Protein AF-A0A3A5B866-F1 (afdb_monomer)

Mean predicted aligned error: 9.57 Å

Solvent-accessible surface area (backbone atoms only — not comparable to full-atom values): 7716 Å² total; per-residue (Å²): 133,82,78,82,74,78,74,67,87,82,71,55,37,26,58,91,52,58,83,38,73,62,59,45,48,29,39,52,48,20,50,50,30,33,52,57,34,58,77,48,56,69,91,61,28,66,68,35,45,54,52,19,43,54,30,42,49,52,35,44,53,49,52,50,52,54,54,69,75,62,56,57,77,91,50,46,64,58,54,49,52,31,49,52,50,46,52,49,28,46,51,41,50,61,64,41,77,66,91,86,83,70,60,58,58,69,43,45,49,48,29,44,46,53,37,45,31,96,85,19,51,43,15,73,68,78,75,84,80,82,86,79,88,132

Sequence (134 aa):
MRKGEKVTEKNCIAGRLGRDPELCRFCREAIAKLDDAVDLHPQELTKEVDIAENAVVKLRDRLIDEYRLGVPVADAAEFRQFLDQVNTAISLIAGVVYPSGGIQRSIVEEARKLLKDSTGPCRETADHEGRNSL

Foldseek 3Di:
DPPPDPPPLPFFCLPVPSVDSVLSVLLVQLLVLLVVLLPDDLVVNQVSLVSSLVSLVSNLVVLVVVLVVPPPPVCNVLSVLQNVLSVQLSCLSVVQNDDDPTGDSVSSVVNSCSQQDPSHSGDGDDPPPDPDDD

Nearest PDB structures (foldseek):
  2lfd-assembly1_A  TM=7.783E-01  e=1.377E+00  Escherichia coli
  2lff-assembly1_A  TM=7.973E-01  e=2.206E+00  Escherichia coli
  6s37-assembly1_A  TM=6.111E-01  e=9.545E+00  Pseudomonas putida KT2440

pLDDT: mean 76.6, std 18.18, range [32.62, 96.25]

Secondary structure (DSSP, 8-state):
--------TT---SGGGTT-HHHHHHHHHHHHHHHHHHHS-TTTHHHHHHHHHHHHHHHHHHHHHHHHTT--HHHHHHHHHHHHHHHHHHHHHHHTSSSSS---HHHHHHHHHHHHSTTSTT------------

Structure (mmCIF, N/CA/C/O backbone):
data_AF-A0A3A5B866-F1
#
_entry.id   AF-A0A3A5B866-F1
#
loop_
_atom_site.group_PDB
_atom_site.id
_atom_site.type_symbol
_atom_site.label_atom_id
_atom_site.label_alt_id
_atom_site.label_comp_id
_atom_site.label_asym_id
_atom_site.label_entity_id
_atom_site.label_seq_id
_atom_site.pdbx_PDB_ins_code
_atom_site.Cartn_x
_atom_site.Cartn_y
_atom_site.Cartn_z
_atom_site.occupancy
_atom_site.B_iso_or_equiv
_atom_site.auth_seq_id
_atom_site.auth_comp_id
_atom_site.auth_asym_id
_atom_site.auth_atom_id
_atom_site.pdbx_PDB_model_num
ATOM 1 N N . MET A 1 1 ? -30.239 0.016 -6.184 1.00 32.62 1 MET A N 1
ATOM 2 C CA . MET A 1 1 ? -29.375 -0.110 -7.378 1.00 32.62 1 MET A CA 1
ATOM 3 C C . MET A 1 1 ? -28.314 0.981 -7.316 1.00 32.62 1 MET A C 1
ATOM 5 O O . MET A 1 1 ? -28.632 2.130 -7.593 1.00 32.62 1 MET A O 1
ATOM 9 N N . ARG A 1 2 ? -27.093 0.671 -6.859 1.00 35.50 2 ARG A N 1
ATOM 10 C CA . ARG A 1 2 ? -25.987 1.642 -6.896 1.00 35.50 2 ARG A CA 1
ATOM 11 C C . ARG A 1 2 ? -25.520 1.733 -8.346 1.00 35.50 2 ARG A C 1
ATOM 13 O O . ARG A 1 2 ? -25.147 0.717 -8.927 1.00 35.50 2 ARG A O 1
ATOM 20 N N . LYS A 1 3 ? -25.649 2.919 -8.945 1.00 36.69 3 LYS A N 1
ATOM 21 C CA . LYS A 1 3 ? -25.117 3.208 -10.278 1.00 36.69 3 LYS A CA 1
ATOM 22 C C . LYS A 1 3 ? -23.623 2.904 -10.241 1.00 36.69 3 LYS A C 1
ATOM 24 O O . LYS A 1 3 ? -22.921 3.446 -9.396 1.00 36.69 3 LYS A O 1
ATOM 29 N N . GLY A 1 4 ? -23.189 1.998 -11.116 1.00 37.94 4 GLY A N 1
ATOM 30 C CA . GLY A 1 4 ? -21.785 1.706 -11.357 1.00 37.94 4 GLY A CA 1
ATOM 31 C C . GLY A 1 4 ? -21.109 2.977 -11.838 1.00 37.94 4 GLY A C 1
ATOM 32 O O . GLY A 1 4 ? -21.226 3.356 -13.002 1.00 37.94 4 GLY A O 1
ATOM 33 N N . GLU A 1 5 ? -20.468 3.661 -10.905 1.00 37.22 5 GLU A N 1
ATOM 34 C CA . GLU A 1 5 ? -19.559 4.747 -11.193 1.00 37.22 5 GLU A CA 1
ATOM 35 C C . GLU A 1 5 ? -18.412 4.125 -11.982 1.00 37.22 5 GLU A C 1
ATOM 37 O O . GLU A 1 5 ? -17.638 3.315 -11.469 1.00 37.22 5 GLU A O 1
ATOM 42 N N . LYS A 1 6 ? -18.378 4.410 -13.287 1.00 38.44 6 LYS A N 1
ATOM 43 C CA . LYS A 1 6 ? -17.217 4.137 -14.125 1.00 38.44 6 LYS A CA 1
ATOM 44 C C . LYS A 1 6 ? -16.106 5.032 -13.595 1.00 38.44 6 LYS A C 1
ATOM 46 O O . LYS A 1 6 ? -15.917 6.132 -14.103 1.00 38.44 6 LYS A O 1
ATOM 51 N N . VAL A 1 7 ? -15.429 4.575 -12.544 1.00 43.72 7 VAL A N 1
ATOM 52 C CA . VAL A 1 7 ? -14.181 5.161 -12.070 1.00 43.72 7 VAL A CA 1
ATOM 53 C C . VAL A 1 7 ? -13.232 5.037 -13.245 1.00 43.72 7 VAL A C 1
ATOM 55 O O . VAL A 1 7 ? -12.751 3.950 -13.561 1.00 43.72 7 VAL A O 1
ATOM 58 N N . THR A 1 8 ? -13.092 6.133 -13.978 1.00 45.59 8 THR A N 1
ATOM 59 C CA . THR A 1 8 ? -12.251 6.242 -15.155 1.00 45.59 8 THR A CA 1
ATOM 60 C C . THR A 1 8 ? -10.868 5.728 -14.792 1.00 45.59 8 THR A C 1
ATOM 62 O O . THR A 1 8 ? -10.186 6.322 -13.963 1.00 45.59 8 THR A O 1
ATOM 65 N N . GLU A 1 9 ? -10.441 4.646 -15.444 1.00 48.16 9 GLU A N 1
ATOM 66 C CA . GLU A 1 9 ? -9.102 4.036 -15.358 1.00 48.16 9 GLU A CA 1
ATOM 67 C C . GLU A 1 9 ? -7.953 5.015 -15.682 1.00 48.16 9 GLU A C 1
ATOM 69 O O . GLU A 1 9 ? -6.790 4.634 -15.679 1.00 48.16 9 GLU A O 1
ATOM 74 N N . LYS A 1 10 ? -8.267 6.283 -15.969 1.00 46.44 10 LYS A N 1
ATOM 75 C CA . LYS A 1 10 ? -7.358 7.290 -16.508 1.00 46.44 10 LYS A CA 1
ATOM 76 C C . LYS A 1 10 ? -6.446 7.966 -15.481 1.00 46.44 10 LYS A C 1
ATOM 78 O O . LYS A 1 10 ? -5.417 8.474 -15.902 1.00 46.44 10 LYS A O 1
ATOM 83 N N . ASN A 1 11 ? -6.761 7.949 -14.182 1.00 48.84 11 ASN A N 1
ATOM 84 C CA . ASN A 1 11 ? -6.058 8.815 -13.214 1.00 48.84 11 ASN A CA 1
ATOM 85 C C . ASN A 1 11 ? -5.403 8.067 -12.044 1.00 48.84 11 ASN A C 1
ATOM 87 O O . ASN A 1 11 ? -5.098 8.666 -11.018 1.00 48.84 11 ASN A O 1
ATOM 91 N N . CYS A 1 12 ? -5.161 6.762 -12.167 1.00 53.25 12 CYS A N 1
ATOM 92 C CA . CYS A 1 12 ? -4.339 6.085 -11.174 1.00 53.25 12 CYS A CA 1
ATOM 93 C C . CYS A 1 12 ? -2.861 6.198 -11.565 1.00 53.25 12 CYS A C 1
ATOM 95 O O . CYS A 1 12 ? -2.380 5.501 -12.456 1.00 53.25 12 CYS A O 1
ATOM 97 N N . ILE A 1 13 ? -2.146 7.103 -10.895 1.00 56.00 13 ILE A N 1
ATOM 98 C CA . ILE A 1 13 ? -0.696 7.253 -11.035 1.00 56.00 13 ILE A CA 1
ATOM 99 C C . ILE A 1 13 ? -0.032 6.678 -9.791 1.00 56.00 13 ILE A C 1
ATOM 101 O O . ILE A 1 13 ? 0.546 7.391 -8.975 1.00 56.00 13 ILE A O 1
ATOM 105 N N . ALA A 1 14 ? -0.079 5.356 -9.680 1.00 55.00 14 ALA A N 1
ATOM 106 C CA . ALA A 1 14 ? 0.852 4.611 -8.852 1.00 55.00 14 ALA A CA 1
ATOM 107 C C . ALA A 1 14 ? 2.287 4.827 -9.388 1.00 55.00 14 ALA A C 1
ATOM 109 O O . ALA A 1 14 ? 2.807 4.000 -10.116 1.00 55.00 14 ALA A O 1
ATOM 110 N N . GLY A 1 15 ? 2.919 5.989 -9.203 1.00 54.97 15 GLY A N 1
ATOM 111 C CA . GLY A 1 15 ? 4.213 6.279 -9.851 1.00 54.97 15 GLY A CA 1
ATOM 112 C C . GLY A 1 15 ? 4.218 6.070 -11.384 1.00 54.97 15 GLY A C 1
ATOM 113 O O . GLY A 1 15 ? 3.201 6.244 -12.057 1.00 54.97 15 GLY A O 1
ATOM 114 N N . ARG A 1 16 ? 5.359 5.654 -11.959 1.00 55.06 16 ARG A N 1
ATOM 115 C CA . ARG A 1 16 ? 5.440 5.147 -13.352 1.00 55.06 16 ARG A CA 1
ATOM 116 C C . ARG A 1 16 ? 4.751 3.781 -13.564 1.00 55.06 16 ARG A C 1
ATOM 118 O O . ARG A 1 16 ? 4.736 3.293 -14.696 1.00 55.06 16 ARG A O 1
ATOM 125 N N . LEU A 1 17 ? 4.131 3.198 -12.529 1.00 58.00 17 LEU A N 1
ATOM 126 C CA . LEU A 1 17 ? 3.392 1.926 -12.576 1.00 58.00 17 LEU A CA 1
ATOM 127 C C . LEU A 1 17 ? 2.041 2.029 -13.297 1.00 58.00 17 LEU A C 1
ATOM 129 O O . LEU A 1 17 ? 1.386 1.010 -13.492 1.00 58.00 17 LEU A O 1
ATOM 133 N N . GLY A 1 18 ? 1.630 3.221 -13.746 1.00 54.66 18 GLY A N 1
ATOM 134 C CA . GLY A 1 18 ? 0.379 3.461 -14.486 1.00 54.66 18 GLY A CA 1
ATOM 135 C C . GLY A 1 18 ? 0.222 2.703 -15.818 1.00 54.66 18 GLY A C 1
ATOM 136 O O . GLY A 1 18 ? -0.692 3.000 -16.581 1.00 54.66 18 GLY A O 1
ATOM 137 N N . ARG A 1 19 ? 1.106 1.744 -16.126 1.00 65.00 19 ARG A N 1
ATOM 138 C CA . ARG A 1 19 ? 0.951 0.788 -17.233 1.00 65.00 19 ARG A CA 1
ATOM 139 C C . ARG A 1 19 ? 0.210 -0.487 -16.828 1.00 65.00 19 ARG A C 1
ATOM 141 O O . ARG A 1 19 ? -0.251 -1.189 -17.722 1.00 65.00 19 ARG A O 1
ATOM 148 N N . ASP A 1 20 ? 0.082 -0.774 -15.530 1.00 77.06 20 ASP A N 1
ATOM 149 C CA . ASP A 1 20 ? -0.639 -1.948 -15.041 1.00 77.06 20 ASP A CA 1
ATOM 150 C C . ASP A 1 20 ? -1.981 -1.560 -14.380 1.00 77.06 20 ASP A C 1
ATOM 152 O O . ASP A 1 20 ? -2.005 -1.039 -13.256 1.00 77.06 20 ASP A O 1
ATOM 156 N N . PRO A 1 21 ? -3.123 -1.820 -15.045 1.00 78.44 21 PRO A N 1
ATOM 157 C CA . PRO A 1 21 ? -4.438 -1.513 -14.490 1.00 78.44 21 PRO A CA 1
ATOM 158 C C . PRO A 1 21 ? -4.746 -2.316 -13.217 1.00 78.44 21 PRO A C 1
ATOM 160 O O . PRO A 1 21 ? -5.527 -1.852 -12.378 1.00 78.44 21 PRO A O 1
ATOM 163 N N . GLU A 1 22 ? -4.127 -3.487 -13.028 1.00 84.56 22 GLU A N 1
ATOM 164 C CA . GLU A 1 22 ? -4.340 -4.305 -11.835 1.00 84.56 22 GLU A CA 1
ATOM 165 C C . GLU A 1 22 ? -3.639 -3.733 -10.607 1.00 84.56 22 GLU A C 1
ATOM 167 O O . GLU A 1 22 ? -4.285 -3.617 -9.565 1.00 84.56 22 GLU A O 1
ATOM 172 N N . LEU A 1 23 ? -2.381 -3.288 -10.721 1.00 84.88 23 LEU A N 1
ATOM 173 C CA . LEU A 1 23 ? -1.700 -2.542 -9.652 1.00 84.88 23 LEU A CA 1
ATOM 174 C C . LEU A 1 23 ? -2.540 -1.360 -9.179 1.00 84.88 23 LEU A C 1
ATOM 176 O O . LEU A 1 23 ? -2.743 -1.157 -7.983 1.00 84.88 23 LEU A O 1
ATOM 180 N N . CYS A 1 24 ? -3.113 -0.627 -10.124 1.00 83.00 24 CYS A N 1
ATOM 181 C CA . CYS A 1 24 ? -3.974 0.503 -9.833 1.00 83.00 24 CYS A CA 1
ATOM 182 C C . CYS A 1 24 ? -5.297 0.136 -9.158 1.00 83.00 24 CYS A C 1
ATOM 184 O O . CYS A 1 24 ? -5.845 0.908 -8.363 1.00 83.00 24 CYS A O 1
ATOM 186 N N . ARG A 1 25 ? -5.841 -1.040 -9.465 1.00 87.44 25 ARG A N 1
ATOM 187 C CA . ARG A 1 25 ? -6.994 -1.586 -8.751 1.00 87.44 25 ARG A CA 1
ATOM 188 C C . ARG A 1 25 ? -6.606 -1.983 -7.325 1.00 87.44 25 ARG A C 1
ATOM 190 O O . ARG A 1 25 ? -7.320 -1.606 -6.402 1.00 87.44 25 ARG A O 1
ATOM 197 N N . PHE A 1 26 ? -5.482 -2.676 -7.143 1.00 91.50 26 PHE A N 1
ATOM 198 C CA . PHE A 1 26 ? -5.007 -3.108 -5.828 1.00 91.50 26 PHE A CA 1
ATOM 199 C C . PHE A 1 26 ? -4.610 -1.940 -4.927 1.00 91.50 26 PHE A C 1
ATOM 201 O O . PHE A 1 26 ? -4.944 -1.965 -3.749 1.00 91.50 26 PHE A O 1
ATOM 208 N N . CYS A 1 27 ? -3.995 -0.885 -5.466 1.00 90.31 27 CYS A N 1
ATOM 209 C CA . CYS A 1 27 ? -3.727 0.340 -4.714 1.00 90.31 27 CYS A CA 1
ATOM 210 C C . CYS A 1 27 ? -5.021 0.956 -4.175 1.00 90.31 27 CYS A C 1
ATOM 212 O O . CYS A 1 27 ? -5.133 1.217 -2.982 1.00 90.31 27 CYS A O 1
ATOM 214 N N . ARG A 1 28 ? -6.033 1.137 -5.033 1.00 87.44 28 ARG A N 1
ATOM 215 C CA . ARG A 1 28 ? -7.335 1.675 -4.609 1.00 87.44 28 ARG A CA 1
ATOM 216 C C . ARG A 1 28 ? -8.030 0.775 -3.593 1.00 87.44 28 ARG A C 1
ATOM 218 O O . ARG A 1 28 ? -8.592 1.288 -2.635 1.00 87.44 28 ARG A O 1
ATOM 225 N N . GLU A 1 29 ? -7.985 -0.541 -3.790 1.00 92.50 29 GLU A N 1
ATOM 226 C CA . GLU A 1 29 ? -8.541 -1.518 -2.847 1.00 92.50 29 GLU A CA 1
ATOM 227 C C . GLU A 1 29 ? -7.843 -1.418 -1.483 1.00 92.50 29 GLU A C 1
ATOM 229 O O . GLU A 1 29 ? -8.519 -1.260 -0.472 1.00 92.50 29 GLU A O 1
ATOM 234 N N . ALA A 1 30 ? -6.508 -1.425 -1.451 1.00 93.06 30 ALA A N 1
ATOM 235 C CA . ALA A 1 30 ? -5.718 -1.311 -0.227 1.00 93.06 30 ALA A CA 1
ATOM 236 C C . ALA A 1 30 ? -5.996 -0.002 0.520 1.00 93.06 30 ALA A C 1
ATOM 238 O O . ALA A 1 30 ? -6.264 -0.017 1.719 1.00 93.06 30 ALA A O 1
ATOM 239 N N . ILE A 1 31 ? -6.001 1.124 -0.195 1.00 92.38 31 ILE A N 1
ATOM 240 C CA . ILE A 1 31 ? -6.320 2.431 0.380 1.00 92.38 31 ILE A CA 1
ATOM 241 C C . ILE A 1 31 ? -7.747 2.469 0.920 1.00 92.38 31 ILE A C 1
ATOM 243 O O . ILE A 1 31 ? -7.931 2.883 2.058 1.00 92.38 31 ILE A O 1
ATOM 247 N N . ALA A 1 32 ? -8.735 2.003 0.153 1.00 91.75 32 ALA A N 1
ATOM 248 C CA . ALA A 1 32 ? -10.125 1.987 0.596 1.00 91.75 32 ALA A CA 1
ATOM 249 C C . ALA A 1 32 ? -10.305 1.140 1.862 1.00 91.75 32 ALA A C 1
ATOM 251 O O . ALA A 1 32 ? -11.038 1.538 2.755 1.00 91.75 32 ALA A O 1
ATOM 252 N N . LYS A 1 33 ? -9.601 0.007 1.980 1.00 93.56 33 LYS A N 1
ATOM 253 C CA . LYS A 1 33 ? -9.661 -0.835 3.183 1.00 93.56 33 LYS A CA 1
ATOM 254 C C . LYS A 1 33 ? -8.966 -0.235 4.392 1.00 93.56 33 LYS A C 1
ATOM 256 O O . LYS A 1 33 ? -9.452 -0.399 5.505 1.00 93.56 33 LYS A O 1
ATOM 261 N N . LEU A 1 34 ? -7.884 0.504 4.181 1.00 90.88 34 LEU A N 1
ATOM 262 C CA . LEU A 1 34 ? -7.258 1.275 5.249 1.00 90.88 34 LEU A CA 1
ATOM 263 C C . LEU A 1 34 ? -8.122 2.471 5.672 1.00 90.88 34 LEU A C 1
ATOM 265 O O . LEU A 1 34 ? -8.209 2.745 6.862 1.00 90.88 34 LEU A O 1
ATOM 269 N N . ASP A 1 35 ? -8.774 3.155 4.728 1.00 91.12 35 ASP A N 1
ATOM 270 C CA . ASP A 1 35 ? -9.752 4.216 5.003 1.00 91.12 35 ASP A CA 1
ATOM 271 C C . ASP A 1 35 ? -10.943 3.663 5.818 1.00 91.12 35 ASP A C 1
ATOM 273 O O . ASP A 1 35 ? -11.213 4.166 6.908 1.00 91.12 35 ASP A O 1
ATOM 277 N N . ASP A 1 36 ? -11.564 2.564 5.362 1.00 90.44 36 ASP A N 1
ATOM 278 C CA . ASP A 1 36 ? -12.653 1.868 6.071 1.00 90.44 36 ASP A CA 1
ATOM 279 C C . ASP A 1 36 ? -12.235 1.506 7.513 1.00 90.44 36 ASP A C 1
ATOM 281 O O . ASP A 1 36 ? -12.989 1.717 8.463 1.00 90.44 36 ASP A O 1
ATOM 285 N N . ALA A 1 37 ? -11.017 0.984 7.696 1.00 88.12 37 ALA A N 1
ATOM 286 C CA . ALA A 1 37 ? -10.511 0.587 9.006 1.00 88.12 37 ALA A CA 1
ATOM 287 C C . ALA A 1 37 ? -10.243 1.784 9.935 1.00 88.12 37 ALA A C 1
ATOM 289 O O . ALA A 1 37 ? -10.455 1.667 11.137 1.00 88.12 37 ALA A O 1
ATOM 290 N N . VAL A 1 38 ? -9.801 2.941 9.431 1.00 86.19 38 VAL A N 1
ATOM 291 C CA . VAL A 1 38 ? -9.547 4.127 10.276 1.00 86.19 38 VAL A CA 1
ATOM 292 C C . VAL A 1 38 ? -10.843 4.693 10.867 1.00 86.19 38 VAL A C 1
ATOM 294 O O . VAL A 1 38 ? -10.846 5.132 12.021 1.00 86.19 38 VAL A O 1
ATOM 297 N N . ASP A 1 39 ? -11.948 4.636 10.125 1.00 84.62 39 ASP A N 1
ATOM 298 C CA . ASP A 1 39 ? -13.222 5.241 10.532 1.00 84.62 39 ASP A CA 1
ATOM 299 C C . ASP A 1 39 ? -13.995 4.424 11.584 1.00 84.62 39 ASP A C 1
ATOM 301 O O . ASP A 1 39 ? -14.912 4.937 12.233 1.00 84.62 39 ASP A O 1
ATOM 305 N N . LEU A 1 40 ? -13.610 3.167 11.816 1.00 82.25 40 LEU A N 1
ATOM 306 C CA . LEU A 1 40 ? -14.339 2.257 12.697 1.00 82.25 40 LEU A CA 1
ATOM 307 C C . LEU A 1 40 ? -13.970 2.376 14.176 1.00 82.25 40 LEU A C 1
ATOM 309 O O . LEU A 1 40 ? -12.887 2.832 14.568 1.00 82.25 40 LEU A O 1
ATOM 313 N N . HIS A 1 41 ? -14.900 1.943 15.030 1.00 73.50 41 HIS A N 1
ATOM 314 C CA . HIS A 1 41 ? -14.663 1.854 16.465 1.00 73.50 41 HIS A CA 1
ATOM 315 C C . HIS A 1 41 ? -13.658 0.732 16.791 1.00 73.50 41 HIS A C 1
ATOM 317 O O . HIS A 1 41 ? -13.654 -0.305 16.127 1.00 73.50 41 HIS A O 1
ATOM 323 N N . PRO A 1 42 ? -12.851 0.865 17.866 1.00 68.75 42 PRO A N 1
ATOM 324 C CA . PRO A 1 42 ? -11.823 -0.122 18.228 1.00 68.75 42 PRO A CA 1
ATOM 325 C C . PRO A 1 42 ? -12.322 -1.569 18.382 1.00 68.75 42 PRO A C 1
ATOM 327 O O . PRO A 1 42 ? -11.552 -2.507 18.209 1.00 68.75 42 PRO A O 1
ATOM 330 N N . GLN A 1 43 ? -13.605 -1.757 18.705 1.00 71.69 43 GLN A N 1
ATOM 331 C CA . GLN A 1 43 ? -14.240 -3.069 18.886 1.00 71.69 43 GLN A CA 1
ATOM 332 C C . GLN A 1 43 ? -14.554 -3.779 17.556 1.00 71.69 43 GLN A C 1
ATOM 334 O O . GLN A 1 43 ? -14.703 -4.996 17.536 1.00 71.69 43 GLN A O 1
ATOM 339 N N . GLU A 1 44 ? -14.629 -3.033 16.453 1.00 74.06 44 GLU A N 1
ATOM 340 C CA . GLU A 1 44 ? -14.899 -3.538 15.097 1.00 74.06 44 GLU A CA 1
ATOM 341 C C . GLU A 1 44 ? -13.612 -3.620 14.255 1.00 74.06 44 GLU A C 1
ATOM 343 O O . GLU A 1 44 ? -13.606 -4.172 13.155 1.00 74.06 44 GLU A O 1
ATOM 348 N N . LEU A 1 45 ? -12.504 -3.112 14.804 1.00 78.44 45 LEU A N 1
ATOM 349 C CA . LEU A 1 45 ? -11.250 -2.875 14.097 1.00 78.44 45 LEU A CA 1
ATOM 350 C C . LEU A 1 45 ? -10.535 -4.167 13.691 1.00 78.44 45 LEU A C 1
ATOM 352 O O . LEU A 1 45 ? -9.903 -4.192 12.647 1.00 78.44 45 LEU A O 1
ATOM 356 N N . THR A 1 46 ? -10.643 -5.249 14.469 1.00 80.44 46 THR A N 1
ATOM 357 C CA . THR A 1 46 ? -9.865 -6.480 14.227 1.00 80.44 46 THR A CA 1
ATOM 358 C C . THR A 1 46 ? -10.133 -7.087 12.858 1.00 80.44 46 THR A C 1
ATOM 360 O O . THR A 1 46 ? -9.204 -7.313 12.093 1.00 80.44 46 THR A O 1
ATOM 363 N N . LYS A 1 47 ? -11.406 -7.285 12.510 1.00 84.19 47 LYS A N 1
ATOM 364 C CA . LYS A 1 47 ? -11.764 -7.895 11.227 1.00 84.19 47 LYS A CA 1
ATOM 365 C C . LYS A 1 47 ? -11.390 -7.001 10.042 1.00 84.19 47 LYS A C 1
ATOM 367 O O . LYS A 1 47 ? -10.997 -7.499 8.993 1.00 84.19 47 LYS A O 1
ATOM 372 N N . GLU A 1 48 ? -11.535 -5.692 10.195 1.00 87.31 48 GLU A N 1
ATOM 373 C CA . GLU A 1 48 ? -11.273 -4.744 9.109 1.00 87.31 48 GLU A CA 1
ATOM 374 C C . GLU A 1 48 ? -9.775 -4.483 8.932 1.00 87.31 48 GLU A C 1
ATOM 376 O O . GLU A 1 48 ? -9.319 -4.306 7.807 1.00 87.31 48 GLU A O 1
ATOM 381 N N . VAL A 1 49 ? -8.990 -4.594 10.006 1.00 86.94 49 VAL A N 1
ATOM 382 C CA . VAL A 1 49 ? -7.525 -4.647 9.954 1.00 86.94 49 VAL A CA 1
ATOM 383 C C . VAL A 1 49 ? -7.047 -5.881 9.193 1.00 86.94 49 VAL A C 1
ATOM 385 O O . VAL A 1 49 ? -6.221 -5.727 8.299 1.00 86.94 49 VAL A O 1
ATOM 388 N N . ASP A 1 50 ? -7.623 -7.063 9.436 1.00 88.75 50 ASP A N 1
ATOM 389 C CA . ASP A 1 50 ? -7.292 -8.268 8.658 1.00 88.75 50 ASP A CA 1
ATOM 390 C C . ASP A 1 50 ? -7.653 -8.096 7.168 1.00 88.75 50 ASP A C 1
ATOM 392 O O . ASP A 1 50 ? -6.926 -8.528 6.267 1.00 88.75 50 ASP A O 1
ATOM 396 N N . ILE A 1 51 ? -8.792 -7.461 6.868 1.00 91.81 51 ILE A N 1
ATOM 397 C CA . ILE A 1 51 ? -9.215 -7.171 5.489 1.00 91.81 51 ILE A CA 1
ATOM 398 C C . ILE A 1 51 ? -8.253 -6.179 4.823 1.00 91.81 51 ILE A C 1
ATOM 400 O O . ILE A 1 51 ? -7.873 -6.381 3.664 1.00 91.81 51 ILE A O 1
ATOM 404 N N . ALA A 1 52 ? -7.843 -5.133 5.540 1.00 92.31 52 ALA A N 1
ATOM 405 C CA . ALA A 1 52 ? -6.882 -4.150 5.062 1.00 92.31 52 ALA A CA 1
ATOM 406 C C . ALA A 1 52 ? -5.502 -4.775 4.833 1.00 92.31 52 ALA A C 1
ATOM 408 O O . ALA A 1 52 ? -4.926 -4.580 3.764 1.00 92.31 52 ALA A O 1
ATOM 409 N N . GLU A 1 53 ? -5.011 -5.593 5.765 1.00 93.38 53 GLU A N 1
ATOM 410 C CA . GLU A 1 53 ? -3.758 -6.336 5.618 1.00 93.38 53 GLU A CA 1
ATOM 411 C C . GLU A 1 53 ? -3.774 -7.181 4.342 1.00 93.38 53 GLU A C 1
ATOM 413 O O . GLU A 1 53 ? -2.882 -7.062 3.502 1.00 93.38 53 GLU A O 1
ATOM 418 N N . ASN A 1 54 ? -4.833 -7.970 4.138 1.00 95.06 54 ASN A N 1
ATOM 419 C CA . ASN A 1 54 ? -4.983 -8.803 2.947 1.00 95.06 54 ASN A CA 1
ATOM 420 C C . ASN A 1 54 ? -4.992 -7.981 1.649 1.00 95.06 54 ASN A C 1
ATOM 422 O O . ASN A 1 54 ? -4.434 -8.412 0.638 1.00 95.06 54 ASN A O 1
ATOM 426 N N . ALA A 1 55 ? -5.613 -6.799 1.645 1.00 95.19 55 ALA A N 1
ATOM 427 C CA . ALA A 1 55 ? -5.604 -5.916 0.482 1.00 95.19 55 ALA A CA 1
ATOM 428 C C . ALA A 1 55 ? -4.192 -5.373 0.181 1.00 95.19 55 ALA A C 1
ATOM 430 O O . ALA A 1 55 ? -3.777 -5.350 -0.980 1.00 95.19 55 ALA A O 1
ATOM 431 N N . VAL A 1 56 ? -3.423 -5.008 1.212 1.00 94.69 56 VAL A N 1
ATOM 432 C CA . VAL A 1 56 ? -2.027 -4.557 1.073 1.00 94.69 56 VAL A CA 1
ATOM 433 C C . VAL A 1 56 ? -1.105 -5.710 0.644 1.00 94.69 56 VAL A C 1
ATOM 435 O O . VAL A 1 56 ? -0.225 -5.519 -0.197 1.00 94.69 56 VAL A O 1
ATOM 438 N N . VAL A 1 57 ? -1.334 -6.931 1.135 1.00 96.25 57 VAL A N 1
ATOM 439 C CA . VAL A 1 57 ? -0.618 -8.142 0.697 1.00 96.25 57 VAL A CA 1
ATOM 440 C C . VAL A 1 57 ? -0.828 -8.400 -0.796 1.00 96.25 57 VAL A C 1
ATOM 442 O O . VAL A 1 57 ? 0.144 -8.617 -1.514 1.00 96.25 57 VAL A O 1
ATOM 445 N N . LYS A 1 58 ? -2.063 -8.291 -1.302 1.00 95.50 58 LYS A N 1
ATOM 446 C CA . LYS A 1 58 ? -2.332 -8.429 -2.745 1.00 95.50 58 LYS A CA 1
ATOM 447 C C . LYS A 1 58 ? -1.599 -7.376 -3.580 1.00 95.50 58 LYS A C 1
ATOM 449 O O . LYS A 1 58 ? -1.096 -7.694 -4.656 1.00 95.50 58 LYS A O 1
ATOM 454 N N . LEU A 1 59 ? -1.515 -6.136 -3.089 1.00 93.94 59 LEU A N 1
ATOM 455 C CA . LEU A 1 59 ? -0.730 -5.081 -3.735 1.00 93.94 59 LEU A CA 1
ATOM 456 C C . LEU A 1 59 ? 0.758 -5.461 -3.810 1.00 93.94 59 LEU A C 1
ATOM 458 O O . LEU A 1 59 ? 1.365 -5.331 -4.873 1.00 93.94 59 LEU A O 1
ATOM 462 N N . ARG A 1 60 ? 1.336 -5.969 -2.713 1.00 94.94 60 ARG A N 1
ATOM 463 C CA . ARG A 1 60 ? 2.724 -6.460 -2.687 1.00 94.94 60 ARG A CA 1
ATOM 464 C C . ARG A 1 60 ? 2.940 -7.567 -3.708 1.00 94.94 60 ARG A C 1
ATOM 466 O O . ARG A 1 60 ? 3.905 -7.518 -4.464 1.00 94.94 60 ARG A O 1
ATOM 473 N N . ASP A 1 61 ? 2.065 -8.565 -3.708 1.00 95.38 61 ASP A N 1
ATOM 474 C CA . ASP A 1 61 ? 2.216 -9.740 -4.558 1.00 95.38 61 ASP A CA 1
ATOM 475 C C . ASP A 1 61 ? 2.185 -9.330 -6.038 1.00 95.38 61 ASP A C 1
ATOM 477 O O . ASP A 1 61 ? 3.062 -9.728 -6.804 1.00 95.38 61 ASP A O 1
ATOM 481 N N . ARG A 1 62 ? 1.293 -8.402 -6.412 1.00 91.75 62 ARG A N 1
ATOM 482 C CA . ARG A 1 62 ? 1.279 -7.838 -7.766 1.00 91.75 62 ARG A CA 1
ATOM 483 C C . ARG A 1 62 ? 2.552 -7.050 -8.100 1.00 91.75 62 ARG A C 1
ATOM 485 O O . ARG A 1 62 ? 3.078 -7.205 -9.199 1.00 91.75 62 ARG A O 1
ATOM 492 N N . LEU A 1 63 ? 3.073 -6.235 -7.175 1.00 89.81 63 LEU A N 1
ATOM 493 C CA . LEU A 1 63 ? 4.349 -5.526 -7.368 1.00 89.81 63 LEU A CA 1
ATOM 494 C C . LEU A 1 63 ? 5.521 -6.497 -7.568 1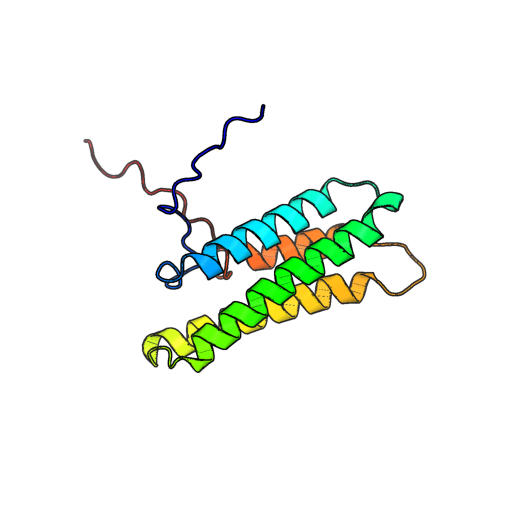.00 89.81 63 LEU A C 1
ATOM 496 O O . LEU A 1 63 ? 6.413 -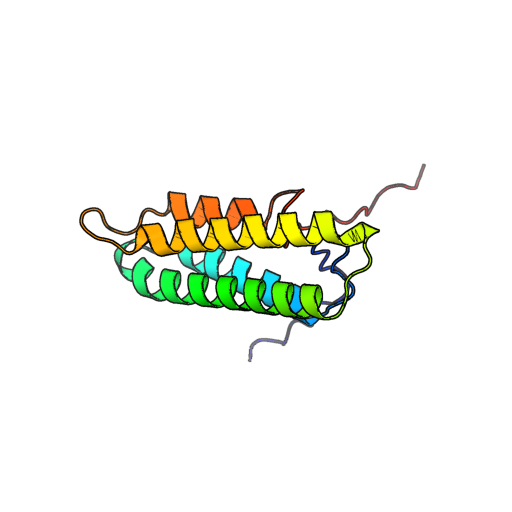6.218 -8.366 1.00 89.81 63 LEU A O 1
ATOM 500 N N . ILE A 1 64 ? 5.528 -7.633 -6.863 1.00 91.62 64 ILE A N 1
ATOM 501 C CA . ILE A 1 64 ? 6.540 -8.685 -7.024 1.00 91.62 64 ILE A CA 1
ATOM 502 C C . ILE A 1 64 ? 6.428 -9.332 -8.402 1.00 91.62 64 ILE A C 1
ATOM 504 O O . ILE A 1 64 ? 7.454 -9.556 -9.047 1.00 91.62 64 ILE A O 1
ATOM 508 N N . ASP A 1 65 ? 5.213 -9.636 -8.852 1.00 90.75 65 ASP A N 1
ATOM 509 C CA . ASP A 1 65 ? 4.992 -10.233 -10.168 1.00 90.75 65 ASP A CA 1
ATOM 510 C C . ASP A 1 65 ? 5.474 -9.299 -11.278 1.00 90.75 65 ASP A C 1
ATOM 512 O O . ASP A 1 65 ? 6.272 -9.709 -12.120 1.00 90.75 65 ASP A O 1
ATOM 516 N N . GLU A 1 66 ? 5.108 -8.019 -11.216 1.00 85.75 66 GLU A N 1
ATOM 517 C CA . GLU A 1 66 ? 5.620 -7.002 -12.138 1.00 85.75 66 GLU A CA 1
ATOM 518 C C . GLU A 1 66 ? 7.146 -6.864 -12.050 1.00 85.75 66 GLU A C 1
ATOM 520 O O . GLU A 1 66 ? 7.823 -6.807 -13.079 1.00 85.75 66 GLU A O 1
ATOM 525 N N . TYR A 1 67 ? 7.722 -6.916 -10.842 1.00 85.88 67 TYR A N 1
ATOM 526 C CA . TYR A 1 67 ? 9.174 -6.888 -10.667 1.00 85.88 67 TYR A CA 1
ATOM 527 C C . TYR A 1 67 ? 9.875 -8.061 -11.371 1.00 85.88 67 TYR A C 1
ATOM 529 O O . TYR A 1 67 ? 10.918 -7.898 -12.012 1.00 85.88 67 TYR A O 1
ATOM 537 N N . ARG A 1 68 ? 9.286 -9.257 -11.279 1.00 87.62 68 ARG A N 1
ATOM 538 C CA . ARG A 1 68 ? 9.811 -10.501 -11.859 1.00 87.62 68 ARG A CA 1
ATOM 539 C C . ARG A 1 68 ? 9.657 -10.580 -13.374 1.00 87.62 68 ARG A C 1
ATOM 541 O O . ARG A 1 68 ? 10.470 -11.250 -14.006 1.00 87.62 68 ARG A O 1
ATOM 548 N N . LEU A 1 69 ? 8.674 -9.893 -13.956 1.00 85.62 69 LEU A N 1
ATOM 549 C CA . LEU A 1 69 ? 8.468 -9.833 -15.410 1.00 85.62 69 LEU A CA 1
ATOM 550 C C . LEU A 1 69 ? 9.565 -9.052 -16.157 1.00 85.62 69 LEU A C 1
ATOM 552 O O . LEU A 1 69 ? 9.569 -9.027 -17.386 1.00 85.62 69 LEU A O 1
ATOM 556 N N . GLY A 1 70 ? 10.535 -8.483 -15.436 1.00 77.75 70 GLY A N 1
ATOM 557 C CA . GLY A 1 70 ? 11.727 -7.880 -16.026 1.00 77.75 70 GLY A CA 1
ATOM 558 C C . GLY A 1 70 ? 11.570 -6.382 -16.235 1.00 77.75 70 GLY A C 1
ATOM 559 O O . GLY A 1 70 ? 11.727 -5.884 -17.351 1.00 77.75 70 GLY A O 1
ATOM 560 N N . VAL A 1 71 ? 11.280 -5.661 -15.150 1.00 79.62 71 VAL A N 1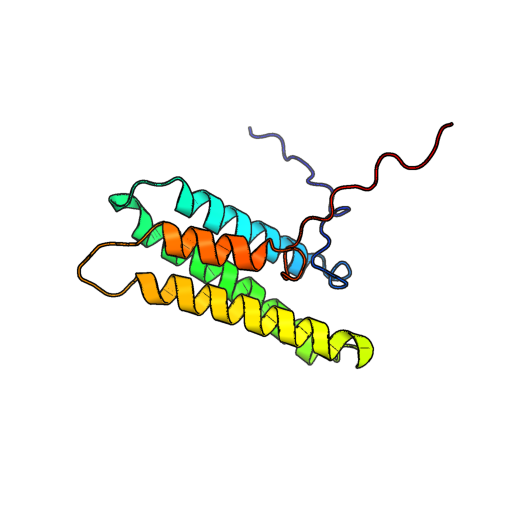
ATOM 561 C CA . VAL A 1 71 ? 11.220 -4.194 -15.157 1.00 79.62 71 VAL A CA 1
ATOM 562 C C . VAL A 1 71 ? 12.502 -3.612 -15.760 1.00 79.62 71 VAL A C 1
ATOM 564 O O . VAL A 1 71 ? 13.599 -4.083 -15.430 1.00 79.62 71 VAL A O 1
ATOM 567 N N . PRO A 1 72 ? 12.411 -2.562 -16.596 1.00 81.50 72 PRO A N 1
ATOM 568 C CA . PRO A 1 72 ? 13.588 -1.826 -17.030 1.00 81.50 72 PRO A CA 1
ATOM 569 C C . PRO A 1 72 ? 14.478 -1.426 -15.846 1.00 81.50 72 PRO A C 1
ATOM 571 O O . PRO A 1 72 ? 13.991 -0.978 -14.809 1.00 81.50 72 PRO A O 1
ATOM 574 N N . VAL A 1 73 ? 15.802 -1.523 -16.013 1.00 79.75 73 VAL A N 1
ATOM 575 C CA . VAL A 1 73 ? 16.786 -1.172 -14.966 1.00 79.75 73 VAL A CA 1
ATOM 576 C C . VAL A 1 73 ? 16.564 0.245 -14.424 1.00 79.75 73 VAL A C 1
ATOM 578 O O . VAL A 1 73 ? 16.741 0.483 -13.232 1.00 79.75 73 VAL A O 1
ATOM 581 N N . ALA A 1 74 ? 16.128 1.166 -15.288 1.00 79.44 74 ALA A N 1
ATOM 582 C CA . ALA A 1 74 ? 15.812 2.547 -14.930 1.00 79.44 74 ALA A CA 1
ATOM 583 C C . ALA A 1 74 ? 14.678 2.677 -13.893 1.00 79.44 74 ALA A C 1
ATOM 585 O O . ALA A 1 74 ? 14.665 3.649 -13.145 1.00 79.44 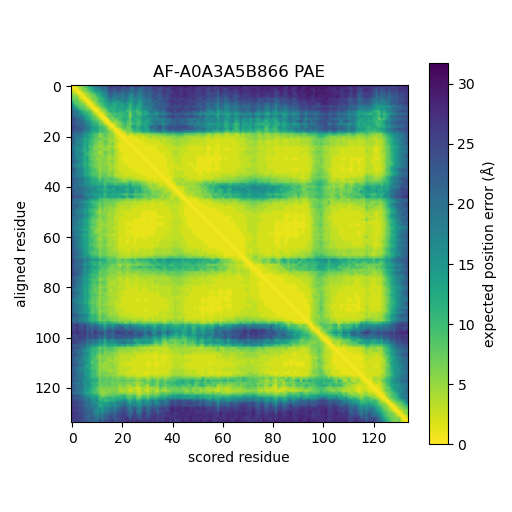74 ALA A O 1
ATOM 586 N N . ASP A 1 75 ? 13.772 1.700 -13.829 1.00 82.00 75 ASP A N 1
ATOM 587 C CA . ASP A 1 75 ? 12.601 1.705 -12.946 1.00 82.00 75 ASP A CA 1
ATOM 588 C C . ASP A 1 75 ? 12.777 0.724 -11.758 1.00 82.00 75 ASP A C 1
ATOM 590 O O . ASP A 1 75 ? 12.013 0.747 -10.795 1.00 82.00 75 ASP A O 1
ATOM 594 N N . ALA A 1 76 ? 13.821 -0.117 -11.765 1.00 84.75 76 ALA A N 1
ATOM 595 C CA . ALA A 1 76 ? 14.052 -1.138 -10.738 1.00 84.75 76 ALA A CA 1
ATOM 596 C C . ALA A 1 76 ? 14.276 -0.562 -9.327 1.00 84.75 76 ALA A C 1
ATOM 598 O O . ALA A 1 76 ? 13.899 -1.195 -8.340 1.00 84.75 76 ALA A O 1
ATOM 599 N N . ALA A 1 77 ? 14.896 0.617 -9.219 1.00 86.81 77 ALA A N 1
ATOM 600 C CA . ALA A 1 77 ? 15.083 1.299 -7.937 1.00 86.81 77 ALA A CA 1
ATOM 601 C C . ALA A 1 77 ? 13.748 1.799 -7.358 1.00 86.81 77 ALA A C 1
ATOM 603 O O . ALA A 1 77 ? 13.503 1.640 -6.165 1.00 86.81 77 ALA A O 1
ATOM 604 N N . GLU A 1 78 ? 12.870 2.331 -8.212 1.00 84.88 78 GLU A N 1
ATOM 605 C CA . GLU A 1 78 ? 11.535 2.806 -7.834 1.00 84.88 78 GLU A CA 1
ATOM 606 C C . GLU A 1 78 ? 10.648 1.633 -7.379 1.00 84.88 78 GLU A C 1
ATOM 608 O O . GLU A 1 78 ? 10.042 1.688 -6.313 1.00 84.88 78 GLU A O 1
ATOM 613 N N . PHE A 1 79 ? 10.660 0.510 -8.107 1.00 86.44 79 PHE A N 1
ATOM 614 C CA . PHE A 1 79 ? 9.936 -0.702 -7.698 1.00 86.44 79 PHE A CA 1
ATOM 615 C C . PHE A 1 79 ? 10.391 -1.256 -6.346 1.00 86.44 79 PHE A C 1
ATOM 617 O O . PHE A 1 79 ? 9.562 -1.705 -5.556 1.00 86.44 79 PHE A O 1
ATOM 624 N N . ARG A 1 80 ? 11.699 -1.232 -6.062 1.00 89.06 80 ARG A N 1
ATOM 625 C CA . ARG A 1 80 ? 12.221 -1.650 -4.752 1.00 89.06 80 ARG A CA 1
ATOM 626 C C . ARG A 1 80 ? 11.713 -0.743 -3.644 1.00 89.06 80 ARG A C 1
ATOM 628 O O . ARG A 1 80 ? 11.212 -1.249 -2.650 1.00 89.06 80 ARG A O 1
ATOM 635 N N . GLN A 1 81 ? 11.761 0.570 -3.856 1.00 89.44 81 GLN A N 1
ATOM 636 C CA . GLN A 1 81 ? 11.222 1.534 -2.903 1.00 89.44 81 GLN A CA 1
ATOM 637 C C . GLN A 1 81 ? 9.731 1.287 -2.622 1.00 89.44 81 GLN A C 1
ATOM 639 O O . GLN A 1 81 ? 9.319 1.283 -1.463 1.00 89.44 81 GLN A O 1
ATOM 644 N N . PHE A 1 82 ? 8.932 1.020 -3.657 1.00 90.44 82 PHE A N 1
ATOM 645 C CA . PHE A 1 82 ? 7.520 0.677 -3.488 1.00 90.44 82 PHE A CA 1
ATOM 646 C C . PHE A 1 82 ? 7.320 -0.620 -2.705 1.00 90.44 82 PHE A C 1
ATOM 648 O O . PHE A 1 82 ? 6.494 -0.661 -1.796 1.00 90.44 82 PHE A O 1
ATOM 655 N N . LEU A 1 83 ? 8.089 -1.669 -3.005 1.00 92.00 83 LEU A N 1
ATOM 656 C CA . LEU A 1 83 ? 8.041 -2.922 -2.250 1.00 92.00 83 LEU A CA 1
ATOM 657 C C . LEU A 1 83 ? 8.420 -2.718 -0.778 1.00 92.00 83 LEU A C 1
ATOM 659 O O . LEU A 1 83 ? 7.749 -3.264 0.097 1.00 92.00 83 LEU A O 1
ATOM 663 N N . ASP A 1 84 ? 9.436 -1.905 -0.490 1.00 93.94 84 ASP A N 1
ATOM 664 C CA . ASP A 1 84 ? 9.861 -1.590 0.878 1.00 93.94 84 ASP A CA 1
ATOM 665 C C . ASP A 1 84 ? 8.762 -0.847 1.652 1.00 93.94 84 ASP A C 1
ATOM 667 O O . ASP A 1 84 ? 8.458 -1.191 2.799 1.00 93.94 84 ASP A O 1
ATOM 671 N N . GLN A 1 85 ? 8.101 0.124 1.017 1.00 93.38 85 GLN A N 1
ATOM 672 C CA . GLN A 1 85 ? 6.974 0.851 1.607 1.00 93.38 85 GLN A CA 1
ATOM 673 C C . GLN A 1 85 ? 5.772 -0.066 1.864 1.00 93.38 85 GLN A C 1
ATOM 675 O O . GLN A 1 85 ? 5.201 -0.031 2.953 1.00 93.38 85 GLN A O 1
ATOM 680 N N . VAL A 1 86 ? 5.407 -0.929 0.910 1.00 94.25 86 VAL A N 1
ATOM 681 C CA . VAL A 1 86 ? 4.300 -1.884 1.090 1.00 94.25 86 VAL A CA 1
ATOM 682 C C . VAL A 1 86 ? 4.616 -2.900 2.191 1.00 94.25 86 VAL A C 1
ATOM 684 O O . VAL A 1 86 ? 3.767 -3.166 3.037 1.00 94.25 86 VAL A O 1
ATOM 687 N N . ASN A 1 87 ? 5.842 -3.424 2.250 1.00 95.12 87 ASN A N 1
ATOM 688 C CA . ASN A 1 87 ? 6.265 -4.338 3.317 1.00 95.12 87 ASN A CA 1
ATOM 689 C C . ASN A 1 87 ? 6.255 -3.669 4.696 1.00 95.12 87 ASN A C 1
ATOM 691 O O . ASN A 1 87 ? 5.878 -4.295 5.691 1.00 95.12 87 ASN A O 1
ATOM 695 N N . THR A 1 88 ? 6.639 -2.394 4.756 1.00 94.50 88 THR A N 1
ATOM 696 C CA . THR A 1 88 ? 6.570 -1.597 5.985 1.00 94.50 88 THR A CA 1
ATOM 697 C C . THR A 1 88 ? 5.118 -1.409 6.416 1.00 94.50 88 THR A C 1
ATOM 699 O O . THR A 1 88 ? 4.803 -1.646 7.578 1.00 94.50 88 THR A O 1
ATOM 702 N N . ALA A 1 89 ? 4.211 -1.085 5.488 1.00 93.88 89 ALA A N 1
ATOM 703 C CA . ALA A 1 89 ? 2.779 -0.984 5.771 1.00 93.88 89 ALA A CA 1
ATOM 704 C C . ALA A 1 89 ? 2.201 -2.309 6.305 1.00 93.88 89 ALA A C 1
ATOM 706 O O . ALA A 1 89 ? 1.508 -2.294 7.317 1.00 93.88 89 ALA A O 1
ATOM 707 N N . ILE A 1 90 ? 2.539 -3.456 5.701 1.00 93.88 90 ILE A N 1
ATOM 708 C CA . ILE A 1 90 ? 2.129 -4.782 6.206 1.00 93.88 90 ILE A CA 1
ATOM 709 C C . ILE A 1 90 ? 2.651 -5.005 7.630 1.00 93.88 90 ILE A C 1
ATOM 711 O O . ILE A 1 90 ? 1.892 -5.409 8.504 1.00 93.88 90 ILE A O 1
ATOM 715 N N . SER A 1 91 ? 3.928 -4.706 7.881 1.00 91.38 91 SER A N 1
ATOM 716 C CA . SER A 1 91 ? 4.545 -4.887 9.203 1.00 91.38 91 SER A CA 1
ATOM 717 C C . SER A 1 91 ? 3.893 -4.013 10.275 1.00 91.38 91 SER A C 1
ATOM 719 O O . SER A 1 91 ? 3.699 -4.469 11.399 1.00 91.38 91 SER A O 1
ATOM 721 N N . LEU A 1 92 ? 3.527 -2.775 9.924 1.00 90.31 92 LEU A N 1
ATOM 722 C CA . LEU A 1 92 ? 2.772 -1.882 10.798 1.00 90.31 92 LEU A CA 1
ATOM 723 C C . LEU A 1 92 ? 1.422 -2.507 11.156 1.00 90.31 92 LEU A C 1
ATOM 725 O O . LEU A 1 92 ? 1.136 -2.663 12.337 1.00 90.31 92 LEU A O 1
ATOM 729 N N . ILE A 1 93 ? 0.641 -2.929 10.156 1.00 88.38 93 ILE A N 1
ATOM 730 C CA . ILE A 1 93 ? -0.706 -3.499 10.329 1.00 88.38 93 ILE A CA 1
ATOM 731 C C . ILE A 1 93 ? -0.665 -4.804 11.146 1.00 88.38 93 ILE A C 1
ATOM 733 O O . ILE A 1 93 ? -1.388 -4.936 12.133 1.00 88.38 93 ILE A O 1
ATOM 737 N N . ALA A 1 94 ? 0.229 -5.733 10.802 1.00 84.62 94 ALA A N 1
ATOM 738 C CA . ALA A 1 94 ? 0.395 -7.000 11.516 1.00 84.62 94 ALA A CA 1
ATOM 739 C C . ALA A 1 94 ? 0.886 -6.792 12.961 1.00 84.62 94 ALA A C 1
ATOM 741 O O . ALA A 1 94 ? 0.487 -7.513 13.879 1.00 84.62 94 ALA A O 1
ATOM 742 N N . GLY A 1 95 ? 1.713 -5.764 13.190 1.00 78.12 95 GLY A N 1
ATOM 743 C CA . GLY A 1 95 ? 2.188 -5.368 14.516 1.00 78.12 95 GLY A CA 1
ATOM 744 C C . GLY A 1 9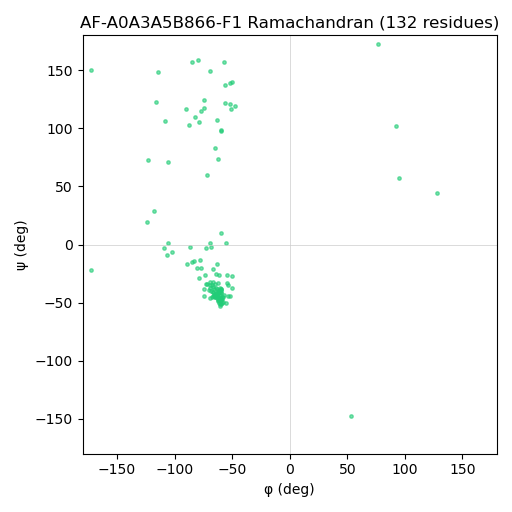5 ? 1.078 -4.898 15.461 1.00 78.12 95 GLY A C 1
ATOM 745 O O . GLY A 1 95 ? 1.278 -4.890 16.676 1.00 78.12 95 GLY A O 1
ATOM 746 N N . VAL A 1 96 ? -0.105 -4.557 14.935 1.00 68.94 96 VAL A N 1
ATOM 747 C CA . VAL A 1 96 ? -1.258 -4.121 15.734 1.00 68.94 96 VAL A CA 1
ATOM 748 C C . VAL A 1 96 ? -2.068 -5.293 16.312 1.00 68.94 96 VAL A C 1
ATOM 750 O O . VAL A 1 96 ? -2.867 -5.102 17.228 1.00 68.94 96 VAL A O 1
ATOM 753 N N . VAL A 1 97 ? -1.857 -6.518 15.819 1.00 61.72 97 VAL A N 1
ATOM 754 C CA . VAL A 1 97 ? -2.716 -7.682 16.112 1.00 61.72 97 VAL A CA 1
ATOM 755 C C . VAL A 1 97 ? -2.311 -8.436 17.402 1.00 61.72 97 VAL A C 1
ATOM 757 O O . VAL A 1 97 ? -3.014 -9.348 17.832 1.00 61.72 97 VAL A O 1
ATOM 760 N N . TYR A 1 98 ? -1.239 -8.041 18.106 1.00 53.91 98 TYR A N 1
ATOM 761 C CA . TYR A 1 98 ? -0.744 -8.743 19.312 1.00 53.91 98 TYR A CA 1
ATOM 762 C C . TYR A 1 98 ? -0.848 -7.928 20.632 1.00 53.91 98 TYR A C 1
ATOM 764 O O . TYR A 1 98 ? -0.788 -6.701 20.617 1.00 53.91 98 TYR A O 1
ATOM 772 N N . PRO A 1 99 ? -1.064 -8.578 21.803 1.00 54.59 99 PRO A N 1
ATOM 773 C CA . PRO A 1 99 ? -2.243 -8.287 22.615 1.00 54.59 99 PRO A CA 1
ATOM 774 C C . PRO A 1 99 ? -1.918 -7.686 23.989 1.00 54.59 99 PRO A C 1
ATOM 776 O O . PRO A 1 99 ? -1.250 -8.304 24.815 1.00 54.59 99 PRO A O 1
ATOM 779 N N . SER A 1 100 ? -2.463 -6.499 24.264 1.00 55.91 100 SER A N 1
ATOM 780 C CA . SER A 1 100 ? -2.919 -6.075 25.611 1.00 55.91 100 SER A CA 1
ATOM 781 C C . SER A 1 100 ? -3.670 -4.734 25.584 1.00 55.91 100 SER A C 1
ATOM 783 O O . SER A 1 100 ? -4.457 -4.474 26.488 1.00 55.91 100 SER A O 1
ATOM 785 N N . GLY A 1 101 ? -3.465 -3.897 24.554 1.00 59.88 101 GLY A N 1
ATOM 786 C CA . GLY A 1 101 ? -4.018 -2.532 24.487 1.00 59.88 101 GLY A CA 1
ATOM 787 C C . GLY A 1 101 ? -5.141 -2.290 23.469 1.00 59.88 101 GLY A C 1
ATOM 788 O O . GLY A 1 101 ? -5.666 -1.182 23.414 1.00 59.88 101 GLY A O 1
ATOM 789 N N . GLY A 1 102 ? -5.514 -3.297 22.672 1.00 64.50 102 GLY A N 1
ATOM 790 C CA . GLY A 1 102 ? -6.389 -3.109 21.509 1.00 64.50 102 GLY A CA 1
ATOM 791 C C . GLY A 1 102 ? -5.655 -2.489 20.315 1.00 64.50 102 GLY A C 1
ATOM 792 O O . GLY A 1 102 ? -4.488 -2.106 20.410 1.00 64.50 102 GLY A O 1
ATOM 793 N N . ILE A 1 103 ? -6.332 -2.433 19.169 1.00 68.44 103 ILE A N 1
ATOM 794 C CA . ILE A 1 103 ? -5.723 -1.958 17.928 1.00 68.44 103 ILE A CA 1
ATOM 795 C C . ILE A 1 103 ? -5.566 -0.434 17.973 1.00 68.44 103 ILE A C 1
ATOM 797 O O . ILE A 1 103 ? -6.536 0.298 18.174 1.00 68.44 103 ILE A O 1
ATOM 801 N N . GLN A 1 104 ? -4.337 0.053 17.783 1.00 75.88 104 GLN A N 1
ATOM 802 C CA . GLN A 1 104 ? -4.043 1.485 17.742 1.00 75.88 104 GLN A CA 1
ATOM 803 C C . GLN A 1 104 ? -4.339 2.038 16.346 1.00 75.88 104 GLN A C 1
ATOM 805 O O . GLN A 1 104 ? -3.606 1.771 15.394 1.00 75.88 104 GLN A O 1
ATOM 810 N N . ARG A 1 105 ? -5.398 2.849 16.234 1.00 82.75 105 ARG A N 1
ATOM 811 C CA . ARG A 1 105 ? -5.799 3.526 14.987 1.00 82.75 105 ARG A CA 1
ATOM 812 C C . ARG A 1 105 ? -4.641 4.273 14.313 1.00 82.75 105 ARG A C 1
ATOM 814 O O . ARG A 1 105 ? -4.521 4.223 13.094 1.00 82.75 105 ARG A O 1
ATOM 821 N N . SER A 1 106 ? -3.760 4.890 15.102 1.00 85.94 106 SER A N 1
ATOM 822 C CA . SER A 1 106 ? -2.579 5.613 14.615 1.00 85.94 106 SER A CA 1
ATOM 823 C C . SER A 1 106 ? -1.674 4.766 13.716 1.00 85.94 106 SER A C 1
ATOM 825 O O . SER A 1 106 ? -1.094 5.293 12.773 1.00 85.94 106 SER A O 1
AT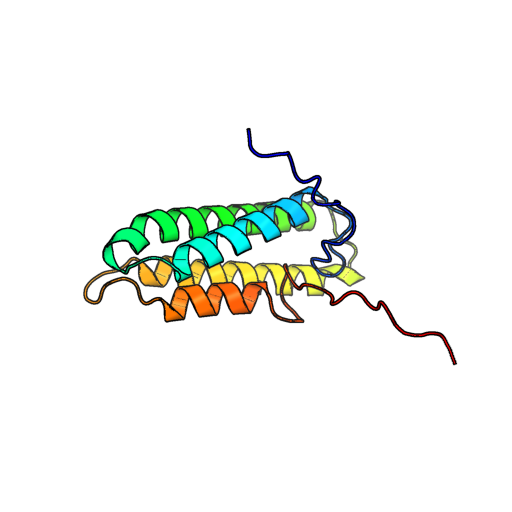OM 827 N N . ILE A 1 107 ? -1.578 3.456 13.958 1.00 87.94 107 ILE A N 1
ATOM 828 C CA . ILE A 1 107 ? -0.738 2.564 13.151 1.00 87.94 107 ILE A CA 1
ATOM 829 C C . ILE A 1 107 ? -1.381 2.298 11.780 1.00 87.94 107 ILE A C 1
ATOM 831 O O . ILE A 1 107 ? -0.692 2.277 10.760 1.00 87.94 107 ILE A O 1
ATOM 835 N N . VAL A 1 108 ? -2.711 2.160 11.732 1.00 88.56 108 VAL A N 1
ATOM 836 C CA . VAL A 1 108 ? -3.463 2.030 10.471 1.00 88.56 108 VAL A CA 1
ATOM 837 C C . VAL A 1 108 ? -3.375 3.329 9.661 1.00 88.56 108 VAL A C 1
ATOM 839 O O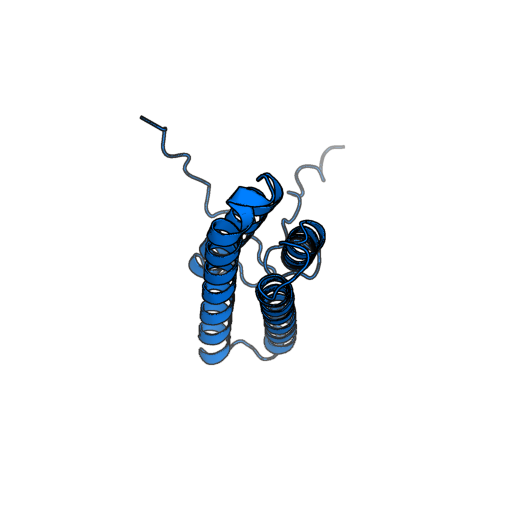 . VAL A 1 108 ? -3.154 3.295 8.450 1.00 88.56 108 VAL A O 1
ATOM 842 N N . GLU A 1 109 ? -3.469 4.482 10.328 1.00 90.31 109 GLU A N 1
ATOM 843 C CA . GLU A 1 109 ? -3.272 5.799 9.710 1.00 90.31 109 GLU A CA 1
ATOM 844 C C . GLU A 1 109 ? -1.855 5.969 9.142 1.00 90.31 109 GLU A C 1
ATOM 846 O O . GLU A 1 109 ? -1.689 6.518 8.050 1.00 90.31 109 GLU A O 1
ATOM 851 N N . GLU A 1 110 ? -0.833 5.480 9.846 1.00 91.56 110 GLU A N 1
ATOM 852 C CA . GLU A 1 110 ? 0.558 5.532 9.396 1.00 91.56 110 GLU A CA 1
ATOM 853 C C . GLU A 1 110 ? 0.795 4.640 8.172 1.00 91.56 110 GLU A C 1
ATOM 855 O O . GLU A 1 110 ? 1.354 5.107 7.176 1.00 91.56 110 GLU A O 1
ATOM 860 N N . ALA A 1 111 ? 0.285 3.404 8.187 1.00 92.06 111 ALA A N 1
ATOM 861 C CA . ALA A 1 111 ? 0.329 2.510 7.031 1.00 92.06 111 ALA A CA 1
ATOM 862 C C . ALA A 1 111 ? -0.365 3.140 5.812 1.00 92.06 111 ALA A C 1
ATOM 864 O O . ALA A 1 111 ? 0.187 3.169 4.710 1.00 92.06 111 ALA A O 1
ATOM 865 N N . ARG A 1 112 ? -1.547 3.732 6.014 1.00 92.19 112 ARG A N 1
ATOM 866 C CA . ARG A 1 112 ? -2.277 4.468 4.977 1.00 92.19 112 ARG A CA 1
ATOM 867 C C . ARG A 1 112 ? -1.472 5.640 4.423 1.00 92.19 112 ARG A C 1
ATOM 869 O O . ARG A 1 112 ? -1.400 5.816 3.206 1.00 92.19 112 ARG A O 1
ATOM 876 N N . LYS A 1 113 ? -0.890 6.459 5.302 1.00 90.94 113 LYS A N 1
ATOM 877 C CA . LYS A 1 113 ? -0.087 7.623 4.916 1.00 90.94 113 LYS A CA 1
ATOM 878 C C . LYS A 1 113 ? 1.119 7.201 4.084 1.00 90.94 113 LYS A C 1
ATOM 880 O O . LYS A 1 113 ? 1.379 7.828 3.064 1.00 90.94 113 LYS A O 1
ATOM 885 N N . LEU A 1 114 ? 1.802 6.129 4.480 1.00 91.38 114 LEU A N 1
ATOM 886 C CA . LEU A 1 114 ? 2.965 5.601 3.771 1.00 91.38 114 LEU A CA 1
ATOM 887 C C . LEU A 1 114 ? 2.635 5.203 2.325 1.00 91.38 114 LEU A C 1
ATOM 889 O O . LEU A 1 114 ? 3.406 5.493 1.414 1.00 91.38 114 LEU A O 1
ATOM 893 N N . LEU A 1 115 ? 1.471 4.585 2.101 1.00 89.94 115 LEU A N 1
ATOM 894 C CA . LEU A 1 115 ? 1.035 4.196 0.758 1.00 89.94 115 LEU A CA 1
ATOM 895 C C . LEU A 1 115 ? 0.604 5.394 -0.107 1.00 89.94 115 LEU A C 1
ATOM 897 O O . LEU A 1 115 ? 0.821 5.368 -1.320 1.00 89.94 115 LEU A O 1
ATOM 901 N N . LYS A 1 116 ? 0.010 6.429 0.506 1.00 88.31 116 LYS A N 1
ATOM 902 C CA . LYS A 1 116 ? -0.485 7.653 -0.158 1.00 88.31 116 LYS A CA 1
ATOM 903 C C . LYS A 1 116 ? 0.572 8.743 -0.369 1.00 88.31 116 LYS A C 1
ATOM 905 O O . LYS A 1 116 ? 0.301 9.690 -1.105 1.00 88.31 116 LYS A O 1
ATOM 910 N N . ASP A 1 117 ? 1.728 8.661 0.291 1.00 83.88 117 ASP A N 1
ATOM 911 C CA . ASP A 1 117 ? 2.757 9.702 0.224 1.00 83.88 117 ASP A CA 1
ATOM 912 C C . ASP A 1 117 ? 3.209 9.963 -1.228 1.00 83.88 117 ASP A C 1
ATOM 914 O O . ASP A 1 117 ? 3.109 9.115 -2.107 1.00 83.88 117 ASP A O 1
ATOM 918 N N . SER A 1 118 ? 3.760 11.145 -1.477 1.00 68.12 118 SER A N 1
ATOM 919 C CA . SER A 1 118 ? 4.357 11.606 -2.736 1.00 68.12 118 SER A CA 1
ATOM 920 C C . SER A 1 118 ? 5.380 10.638 -3.351 1.00 68.12 118 SER A C 1
ATOM 922 O O . SER A 1 118 ? 5.574 10.615 -4.574 1.00 68.12 118 SER A O 1
ATOM 924 N N . THR A 1 119 ? 6.015 9.830 -2.502 1.00 74.50 119 THR A N 1
ATOM 925 C CA . THR A 1 119 ? 6.973 8.783 -2.872 1.00 74.50 119 THR A CA 1
ATOM 926 C C . THR A 1 119 ? 6.399 7.370 -2.756 1.00 74.50 119 THR A C 1
ATOM 928 O O . THR A 1 119 ? 7.126 6.411 -2.986 1.00 74.50 119 THR A O 1
ATOM 931 N N . GLY A 1 120 ? 5.130 7.249 -2.364 1.00 75.94 120 GLY A N 1
ATOM 932 C CA . GLY A 1 120 ? 4.404 6.009 -2.131 1.00 75.94 120 GLY A CA 1
ATOM 933 C C . GLY A 1 120 ? 3.898 5.352 -3.419 1.00 75.94 120 GLY A C 1
ATOM 934 O O . GLY A 1 120 ? 3.704 6.030 -4.437 1.00 75.94 120 GLY A O 1
ATOM 935 N N . PRO A 1 121 ? 3.618 4.037 -3.380 1.00 80.12 121 PRO A N 1
ATOM 936 C CA . PRO A 1 121 ? 3.132 3.285 -4.531 1.00 80.12 121 PRO A CA 1
ATOM 937 C C . PRO A 1 121 ? 1.731 3.706 -4.969 1.00 80.12 121 PRO A C 1
ATOM 939 O O . PRO A 1 121 ? 1.370 3.449 -6.107 1.00 80.12 121 PRO A O 1
ATOM 942 N N . CYS A 1 122 ? 0.935 4.338 -4.103 1.00 84.88 122 CYS A N 1
ATOM 943 C CA . CYS A 1 122 ? -0.454 4.703 -4.378 1.00 84.88 122 CYS A CA 1
ATOM 944 C C . CYS A 1 122 ? -0.671 6.221 -4.334 1.00 84.88 122 CYS A C 1
ATOM 946 O O . CYS A 1 122 ? -1.760 6.677 -3.983 1.00 84.88 122 CYS A O 1
ATOM 948 N N . ARG A 1 123 ? 0.365 7.006 -4.659 1.00 79.88 123 ARG A N 1
ATOM 949 C CA . ARG A 1 123 ? 0.268 8.468 -4.693 1.00 79.88 123 ARG A CA 1
ATOM 950 C C . ARG A 1 123 ? -0.858 8.927 -5.624 1.00 79.88 123 ARG A C 1
ATOM 952 O O . ARG A 1 123 ? -0.996 8.447 -6.747 1.00 79.88 123 ARG A O 1
ATOM 959 N N . GLU A 1 124 ? -1.625 9.909 -5.180 1.00 65.94 124 GLU A N 1
ATOM 960 C CA . GLU A 1 124 ? -2.550 10.634 -6.045 1.00 65.94 124 GLU A CA 1
ATOM 961 C C . GLU A 1 124 ? -1.790 11.825 -6.631 1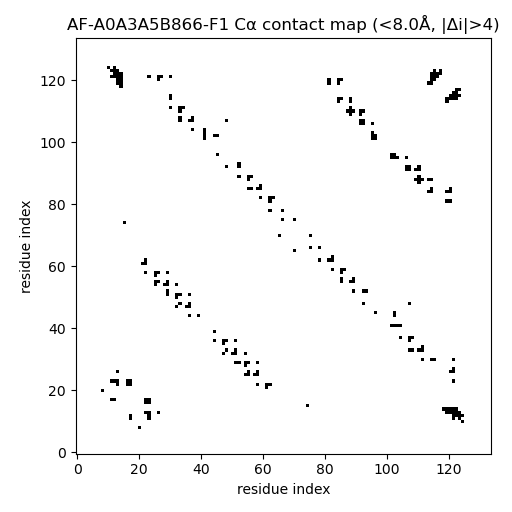.00 65.94 124 GLU A C 1
ATOM 963 O O . GLU A 1 124 ? -1.321 12.704 -5.906 1.00 65.94 124 GLU A O 1
ATOM 968 N N . THR A 1 125 ? -1.610 11.867 -7.949 1.00 55.41 125 THR A N 1
ATOM 969 C CA . THR A 1 125 ? -1.184 13.111 -8.592 1.00 55.41 125 THR A CA 1
ATOM 970 C C . THR A 1 125 ? -2.398 14.016 -8.666 1.00 55.41 125 THR A C 1
ATOM 972 O O . THR A 1 125 ? -3.347 13.689 -9.375 1.00 55.41 125 THR A O 1
ATOM 975 N N . ALA A 1 126 ? -2.366 15.140 -7.949 1.00 49.31 126 ALA A N 1
ATOM 976 C CA . ALA A 1 126 ? -3.315 16.216 -8.185 1.00 49.31 126 ALA A CA 1
ATOM 977 C C . ALA A 1 126 ? -3.289 16.539 -9.683 1.00 49.31 126 ALA A C 1
ATOM 979 O O . ALA A 1 126 ? -2.223 16.843 -10.229 1.00 49.31 126 ALA A O 1
ATOM 980 N N . ASP A 1 127 ? -4.439 16.405 -10.342 1.00 44.53 127 ASP A N 1
ATOM 981 C CA . ASP A 1 127 ? -4.608 16.788 -11.732 1.00 44.53 127 ASP A CA 1
ATOM 982 C C . ASP A 1 127 ? -4.022 18.195 -11.912 1.00 44.53 127 ASP A C 1
ATOM 984 O O . ASP A 1 127 ? -4.442 19.158 -11.268 1.00 44.53 127 ASP A O 1
ATOM 988 N N . HIS A 1 128 ? -3.014 18.331 -12.775 1.00 42.47 128 HIS A N 1
ATOM 989 C CA . HIS A 1 128 ? -2.581 19.633 -13.273 1.00 42.47 128 HIS A CA 1
ATOM 990 C C . HIS A 1 128 ? -3.652 20.167 -14.247 1.00 42.47 128 HIS A C 1
ATOM 992 O O . HIS A 1 128 ? -3.381 20.429 -15.416 1.00 42.47 128 HIS A O 1
ATOM 998 N N . GLU A 1 129 ? -4.884 20.345 -13.771 1.00 43.22 129 GLU A N 1
ATOM 999 C CA . GLU A 1 129 ? -5.842 21.254 -14.387 1.00 43.22 129 GLU A CA 1
ATOM 1000 C C . GLU A 1 129 ? -5.479 22.673 -13.936 1.00 43.22 129 GLU A C 1
ATOM 1002 O O . GLU A 1 129 ? -5.684 23.056 -12.788 1.00 43.22 129 GLU A O 1
ATOM 1007 N N . GLY A 1 130 ? -4.882 23.454 -14.844 1.00 42.66 130 GLY A N 1
ATOM 1008 C CA . GLY A 1 130 ? -4.710 24.897 -14.646 1.00 42.66 130 GLY A CA 1
ATOM 1009 C C . GLY A 1 130 ? -3.299 25.454 -14.829 1.00 42.66 130 GLY A C 1
ATOM 1010 O O . GLY A 1 130 ? -2.868 26.297 -14.050 1.00 42.66 130 GLY A O 1
ATOM 1011 N N . ARG A 1 131 ? -2.565 25.050 -15.872 1.00 47.00 131 ARG A N 1
ATOM 1012 C CA . ARG A 1 131 ? -1.516 25.910 -16.4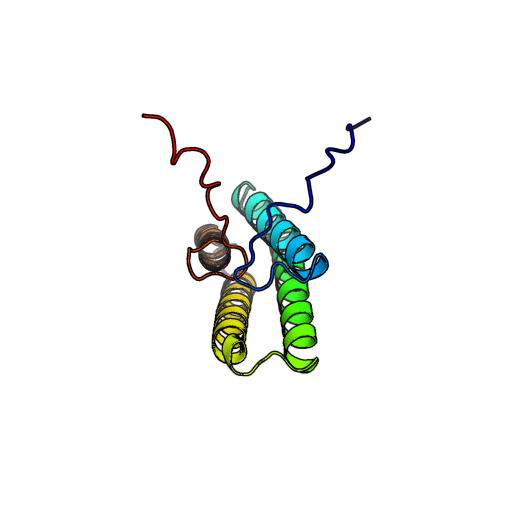52 1.00 47.00 131 ARG A CA 1
ATOM 1013 C C . ARG A 1 131 ? -1.775 26.141 -17.937 1.00 47.00 131 ARG A C 1
ATOM 1015 O O . ARG A 1 131 ? -1.096 25.568 -18.779 1.00 47.00 131 ARG A O 1
ATOM 1022 N N . ASN A 1 132 ? -2.782 26.962 -18.239 1.00 45.81 132 ASN A N 1
ATOM 1023 C CA . ASN A 1 132 ? -2.704 27.981 -19.292 1.00 45.81 132 ASN A CA 1
ATOM 1024 C C . ASN A 1 132 ? -3.945 28.887 -19.297 1.00 45.81 132 ASN A C 1
ATOM 1026 O O . ASN A 1 132 ? -5.048 28.409 -19.038 1.00 45.81 132 ASN A O 1
ATOM 1030 N N . SER A 1 133 ? -3.741 30.138 -19.727 1.00 43.59 133 SER A N 1
ATOM 1031 C CA . SER A 1 133 ? -4.642 31.314 -19.747 1.00 43.59 133 SER A CA 1
ATOM 1032 C C . SER A 1 133 ? -4.467 32.158 -18.476 1.00 43.59 133 SER A C 1
ATOM 1034 O O . SER A 1 133 ? -4.942 31.761 -17.420 1.00 43.59 133 SER A O 1
ATOM 1036 N N . LEU A 1 134 ? -3.761 33.291 -18.463 1.00 39.72 134 LEU A N 1
ATOM 1037 C CA . LEU A 1 134 ? -3.412 34.275 -19.499 1.00 39.72 134 LEU A CA 1
ATOM 1038 C C . LEU A 1 134 ? -2.003 34.838 -19.264 1.00 39.72 134 LEU A C 1
ATOM 1040 O O . LEU A 1 134 ? -1.600 34.915 -18.082 1.00 39.72 134 LEU A O 1
#

Radius of gyration: 16.33 Å; Cα contacts (8 Å, |Δi|>4): 145; chains: 1; bounding box: 46×45×45 Å